Protein AF-A0A661QUM3-F1 (afdb_monomer)

Sequence (85 aa):
MGQRMPRILLAKLGHGHKEALLNLAKRLGDAGFEIVYTELEDPAAIVGTAIQESVDHIGITVLEDGDISNVRRIKGLLDQGEESH

Secondary structure (DSSP, 8-state):
---PPPEEEEEE-TT--HHHHHHHHHHHHHTT-EEEEE----HHHHHHHHHHTT-SEEEEE--TT--THHHHHHHHHHHHHHHT-

Radius of gyration: 13.27 Å; Cα contacts (8 Å, |Δi|>4): 114; chains: 1; bounding box: 31×20×36 Å

Solvent-accessible surface area (backbone atoms only — not comparable to full-atom values): 4930 Å² total; per-residue (Å²): 131,84,83,73,65,55,27,33,33,38,34,42,36,84,84,20,56,64,68,60,52,52,52,48,47,50,55,41,41,77,71,59,33,43,75,45,80,47,86,55,64,52,40,66,60,44,51,51,48,36,60,75,67,65,39,77,43,79,46,76,36,58,40,98,88,48,78,59,63,53,60,53,46,33,52,53,54,52,56,54,59,59,74,75,109

Nearest PDB structures (foldseek):
  4r3u-assembly1_C  TM=8.901E-01  e=1.756E-04  Aquincola tertiaricarbonis
  4req-assembly2_D  TM=7.492E-01  e=2.734E-01  Propionibacterium freudenreichii subsp. shermanii
  4k3f-assembly1_A  TM=5.357E-01  e=2.734E-01  Pseudomonas aeruginosa PAO1
  3lou-assembly1_A  TM=2.742E-01  e=8.789E-01  Burkholderia mallei ATCC 23344
  3hgu-assembly1_B  TM=3.529E-01  e=2.463E+00  Pantoea agglomerans

pLDDT: mean 86.31, std 12.33, range [40.09, 96.56]

Foldseek 3Di:
DDDDAAEEEEEEADPFDPVVSVVVQVVVVVVRHHYHYDDDHQLVVSLVVCVVVVHPYYHYTADPPGDCVSVVSNVVVVVVVVVVD

Mean predicted aligned error: 5.36 Å

Structure (mmCIF, N/CA/C/O backbone):
data_AF-A0A661QUM3-F1
#
_entry.id   AF-A0A661QUM3-F1
#
loop_
_atom_site.group_PDB
_atom_site.id
_atom_site.type_symbol
_atom_site.label_atom_id
_atom_site.label_alt_id
_atom_site.label_comp_id
_atom_site.label_asym_id
_atom_site.label_entity_id
_atom_site.label_seq_id
_atom_site.pdbx_PDB_ins_code
_atom_site.Cartn_x
_atom_site.Cartn_y
_atom_site.Cartn_z
_atom_site.occupancy
_atom_site.B_iso_or_equiv
_atom_site.auth_seq_id
_atom_site.auth_comp_id
_atom_site.auth_asym_id
_atom_site.auth_atom_id
_atom_site.pdbx_PDB_model_num
ATOM 1 N N . MET A 1 1 ? -19.619 -1.510 18.295 1.00 47.53 1 MET A N 1
ATOM 2 C CA . MET A 1 1 ? -18.263 -1.084 17.894 1.00 47.53 1 MET A CA 1
ATOM 3 C C . MET A 1 1 ? -18.382 -0.525 16.491 1.00 47.53 1 MET A C 1
ATOM 5 O O . MET A 1 1 ? -18.819 -1.264 15.618 1.00 47.53 1 MET A O 1
ATOM 9 N N . GLY A 1 2 ? -18.180 0.782 16.302 1.00 56.06 2 GLY A N 1
ATOM 10 C CA . GLY A 1 2 ? -18.303 1.394 14.975 1.00 56.06 2 GLY A CA 1
ATOM 11 C C . GLY A 1 2 ? -17.246 0.800 14.051 1.00 56.06 2 GLY A C 1
ATOM 12 O O . GLY A 1 2 ? -16.076 0.771 14.425 1.00 56.06 2 GLY A O 1
ATOM 13 N N . GLN A 1 3 ? -17.649 0.258 12.903 1.00 68.50 3 GLN A N 1
ATOM 14 C CA . GLN A 1 3 ? -16.690 -0.245 11.923 1.00 68.50 3 GLN A CA 1
ATOM 15 C C . GLN A 1 3 ? -15.930 0.960 11.363 1.00 68.50 3 GLN A C 1
ATOM 17 O O . GLN A 1 3 ? -16.534 1.824 10.728 1.00 68.50 3 GLN A O 1
ATOM 22 N N . ARG A 1 4 ? -14.627 1.056 11.660 1.00 85.81 4 ARG A N 1
ATOM 23 C CA . ARG A 1 4 ? -13.754 2.035 11.004 1.00 85.81 4 ARG A CA 1
ATOM 24 C C . ARG A 1 4 ? -13.610 1.646 9.534 1.00 85.81 4 ARG A C 1
ATOM 26 O O . ARG A 1 4 ? -13.538 0.455 9.233 1.00 85.81 4 ARG A O 1
ATOM 33 N N . MET A 1 5 ? -13.598 2.635 8.642 1.00 88.44 5 MET A N 1
ATOM 34 C CA . MET A 1 5 ? -13.366 2.387 7.218 1.00 88.44 5 MET A CA 1
ATOM 35 C C . MET A 1 5 ? -12.008 1.690 7.055 1.00 88.44 5 MET A C 1
ATOM 37 O O . MET A 1 5 ? -11.034 2.153 7.657 1.00 88.44 5 MET A O 1
ATOM 41 N N . PRO A 1 6 ? -11.924 0.580 6.302 1.00 93.44 6 PRO A N 1
ATOM 42 C CA . PRO A 1 6 ? -10.648 -0.074 6.064 1.00 93.44 6 PRO A CA 1
ATOM 43 C C . PRO A 1 6 ? -9.691 0.875 5.334 1.00 93.44 6 PRO A C 1
ATOM 45 O O . PRO A 1 6 ? -10.066 1.502 4.337 1.00 93.44 6 PRO A O 1
ATOM 48 N N . ARG A 1 7 ? -8.462 0.980 5.842 1.00 95.94 7 ARG A N 1
ATOM 49 C CA . ARG A 1 7 ? -7.412 1.866 5.328 1.00 95.94 7 ARG A CA 1
ATOM 50 C C . ARG A 1 7 ? -6.444 1.077 4.453 1.00 95.94 7 ARG A C 1
ATOM 52 O O . ARG A 1 7 ? -6.003 -0.008 4.835 1.00 95.94 7 ARG A O 1
ATOM 59 N N . ILE A 1 8 ? -6.099 1.613 3.286 1.00 96.56 8 ILE A N 1
ATOM 60 C CA . ILE A 1 8 ? -5.186 0.975 2.332 1.00 96.56 8 ILE A CA 1
ATOM 61 C C . ILE A 1 8 ? -4.033 1.926 2.020 1.00 96.56 8 ILE A C 1
ATOM 63 O O . ILE A 1 8 ? -4.257 3.025 1.514 1.00 96.56 8 ILE A O 1
ATOM 67 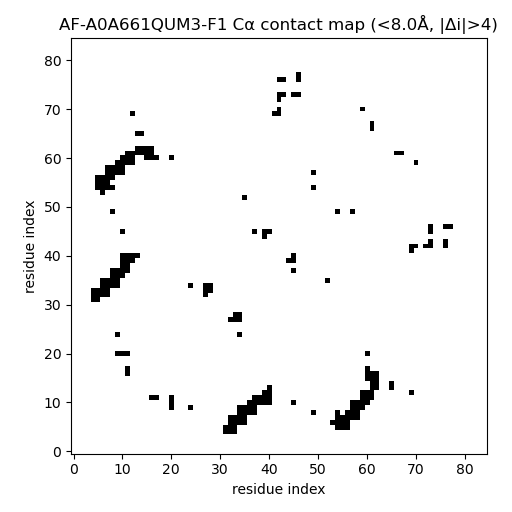N N . LEU A 1 9 ? -2.798 1.483 2.269 1.00 96.50 9 LEU A N 1
ATOM 68 C CA . LEU A 1 9 ? -1.597 2.160 1.786 1.00 96.50 9 LEU A CA 1
ATOM 69 C C . LEU A 1 9 ? -1.309 1.723 0.352 1.00 96.50 9 LEU A C 1
ATOM 71 O O . LEU A 1 9 ? -1.116 0.540 0.094 1.00 96.50 9 LEU A O 1
ATOM 75 N N . LEU A 1 10 ? -1.240 2.667 -0.576 1.00 95.25 10 LEU A N 1
ATOM 76 C CA . LEU A 1 10 ? -0.865 2.428 -1.961 1.00 95.25 10 LEU A CA 1
ATOM 77 C C . LEU A 1 10 ? 0.542 2.962 -2.221 1.00 95.25 10 LEU A C 1
ATOM 79 O O . LEU A 1 10 ? 0.791 4.159 -2.077 1.00 95.25 10 LEU A O 1
ATOM 83 N N . ALA A 1 11 ? 1.439 2.068 -2.634 1.00 93.25 11 ALA A N 1
ATOM 84 C CA . ALA A 1 11 ? 2.825 2.375 -2.961 1.00 93.25 11 ALA A CA 1
ATOM 85 C C . ALA A 1 11 ? 3.154 1.981 -4.407 1.00 93.25 11 ALA A C 1
ATOM 87 O O . ALA A 1 11 ? 2.641 1.003 -4.964 1.00 93.25 11 ALA A O 1
ATOM 88 N N . LYS A 1 12 ? 4.052 2.743 -5.024 1.00 89.00 12 LYS A N 1
ATOM 89 C CA . LYS A 1 12 ? 4.637 2.412 -6.322 1.00 89.00 12 LYS A CA 1
ATOM 90 C C . LYS A 1 12 ? 6.083 1.980 -6.107 1.00 89.00 12 LYS A C 1
ATOM 92 O O . LYS A 1 12 ? 6.839 2.708 -5.481 1.00 89.00 12 LYS A O 1
ATOM 97 N N . LEU A 1 13 ? 6.463 0.835 -6.671 1.00 85.88 13 LEU A N 1
ATOM 98 C CA . LEU A 1 13 ? 7.850 0.378 -6.698 1.00 85.88 13 LEU A CA 1
ATOM 99 C C . LEU A 1 13 ? 8.430 0.492 -8.110 1.00 85.88 13 LEU A C 1
ATOM 101 O O . LEU A 1 13 ? 7.834 0.018 -9.085 1.00 85.88 13 LEU A O 1
ATOM 105 N N . GLY A 1 14 ? 9.615 1.091 -8.212 1.00 80.94 14 GLY A N 1
ATOM 106 C CA . GLY A 1 14 ? 10.360 1.239 -9.453 1.00 80.94 14 GLY A CA 1
ATOM 107 C C . GLY A 1 14 ? 9.549 1.964 -10.523 1.00 80.94 14 GLY A C 1
ATOM 108 O O . GLY A 1 14 ? 8.903 2.989 -10.303 1.00 80.94 14 GLY A O 1
ATOM 109 N N . HIS A 1 15 ? 9.520 1.393 -11.721 1.00 78.31 15 HIS A N 1
ATOM 110 C CA . HIS A 1 15 ? 8.820 1.976 -12.863 1.00 78.31 15 HIS A CA 1
ATOM 111 C C . HIS A 1 15 ? 7.310 1.666 -12.913 1.00 78.31 15 HIS A C 1
ATOM 113 O O . HIS A 1 15 ? 6.685 1.939 -13.933 1.00 78.31 15 HIS A O 1
ATOM 119 N N . GLY A 1 16 ? 6.701 1.152 -11.835 1.00 75.81 16 GLY A N 1
ATOM 120 C CA . GLY A 1 16 ? 5.272 0.814 -11.789 1.00 75.81 16 GLY A CA 1
ATOM 121 C C . GLY A 1 16 ? 4.324 1.928 -12.279 1.00 75.81 16 GLY A C 1
ATOM 122 O O . GLY A 1 16 ? 4.645 3.123 -12.283 1.00 75.81 16 GLY A O 1
ATOM 123 N N . HIS A 1 17 ? 3.119 1.554 -12.707 1.00 81.94 17 HIS A N 1
ATOM 124 C CA . HIS A 1 17 ? 2.176 2.482 -13.340 1.00 81.94 17 HIS A CA 1
ATOM 125 C C . HIS A 1 17 ? 1.463 3.382 -12.318 1.00 81.94 17 HIS A C 1
ATOM 127 O O . HIS A 1 17 ? 0.452 3.000 -11.727 1.00 81.94 17 HIS A O 1
ATOM 133 N N . LYS A 1 18 ? 1.944 4.624 -12.163 1.00 84.38 18 LYS A N 1
ATOM 134 C CA . LYS A 1 18 ? 1.323 5.636 -11.282 1.00 84.38 18 LYS A CA 1
ATOM 135 C C . LYS A 1 18 ? -0.142 5.893 -11.648 1.00 84.38 18 LYS A C 1
ATOM 137 O O . LYS A 1 18 ? -0.985 6.015 -10.768 1.00 84.38 18 LYS A O 1
ATOM 142 N N . GLU A 1 19 ? -0.460 5.920 -12.939 1.00 88.81 19 GLU A N 1
ATOM 143 C CA . GLU A 1 19 ? -1.827 6.125 -13.434 1.00 88.81 19 GLU A CA 1
ATOM 144 C C . GLU A 1 19 ? -2.765 4.984 -13.023 1.00 88.81 19 GLU A C 1
ATOM 146 O O . GLU A 1 19 ? -3.890 5.232 -12.584 1.00 88.81 19 GLU A O 1
ATOM 151 N N . ALA A 1 20 ? -2.289 3.737 -13.102 1.00 87.25 20 ALA A N 1
ATOM 152 C CA . ALA A 1 20 ? -3.050 2.574 -12.658 1.00 87.25 20 ALA A CA 1
ATOM 153 C C . ALA A 1 20 ? -3.291 2.617 -11.143 1.00 87.25 20 ALA A C 1
ATOM 155 O O . ALA A 1 20 ? -4.411 2.374 -10.695 1.00 87.25 20 ALA A O 1
ATOM 156 N N . LEU A 1 21 ? -2.273 3.001 -10.365 1.00 89.88 21 LEU A N 1
ATOM 157 C CA . LEU A 1 21 ? -2.391 3.144 -8.915 1.00 89.88 21 LEU A CA 1
ATOM 158 C C . LEU A 1 21 ? -3.397 4.239 -8.525 1.00 89.88 21 LEU A C 1
ATOM 160 O O . LEU A 1 21 ? -4.233 4.014 -7.656 1.00 89.88 21 LEU A O 1
ATOM 164 N N . LEU A 1 22 ? -3.370 5.402 -9.184 1.00 90.19 22 LEU A N 1
ATOM 165 C CA . LEU A 1 22 ? -4.314 6.496 -8.918 1.00 90.19 22 LEU A CA 1
ATOM 166 C C . LEU A 1 22 ? -5.752 6.138 -9.319 1.00 90.19 22 LEU A C 1
ATOM 168 O O . LEU A 1 22 ? -6.701 6.495 -8.621 1.00 90.19 22 LEU A O 1
ATOM 172 N N . ASN A 1 23 ? -5.932 5.402 -10.418 1.00 93.25 23 ASN A N 1
ATOM 173 C CA . ASN A 1 23 ? -7.247 4.893 -10.812 1.00 93.25 23 ASN A CA 1
ATOM 174 C C . ASN A 1 23 ? -7.776 3.874 -9.789 1.00 93.25 23 ASN A C 1
ATOM 176 O O . ASN A 1 23 ? -8.946 3.927 -9.410 1.00 93.25 23 ASN A O 1
ATOM 180 N N . LEU A 1 24 ? -6.908 2.988 -9.291 1.00 91.62 24 LEU A N 1
ATOM 181 C CA . LEU A 1 24 ? -7.251 2.053 -8.222 1.00 91.62 24 LEU A CA 1
ATOM 182 C C . LEU A 1 24 ? -7.610 2.792 -6.925 1.00 91.62 24 LEU A C 1
ATOM 184 O O . LEU A 1 24 ? -8.646 2.498 -6.337 1.00 91.62 24 LEU A O 1
ATOM 188 N N . ALA A 1 25 ? -6.816 3.791 -6.530 1.00 93.50 25 ALA A N 1
ATOM 189 C CA . ALA A 1 25 ? -7.079 4.646 -5.373 1.00 93.50 25 ALA A CA 1
ATOM 190 C C . ALA A 1 25 ? -8.470 5.279 -5.449 1.00 93.50 25 ALA A C 1
ATOM 192 O O . ALA A 1 25 ? -9.246 5.194 -4.501 1.00 93.50 25 ALA A O 1
ATOM 193 N N . LYS A 1 26 ? -8.812 5.854 -6.607 1.00 94.50 26 LYS A N 1
ATOM 194 C CA . LYS A 1 26 ? -10.127 6.452 -6.839 1.00 94.50 26 LYS A CA 1
ATOM 195 C C . LYS A 1 26 ? -11.251 5.431 -6.668 1.00 94.50 26 LYS A C 1
ATOM 197 O O . LYS A 1 26 ? -12.188 5.678 -5.923 1.00 94.50 26 LYS A O 1
ATOM 202 N N . ARG A 1 27 ? -11.136 4.268 -7.315 1.00 95.56 27 ARG A N 1
ATOM 203 C CA . ARG A 1 27 ? -12.163 3.214 -7.264 1.00 95.56 27 ARG A CA 1
ATOM 204 C C . ARG A 1 27 ? -12.353 2.642 -5.861 1.00 95.56 27 ARG A C 1
ATOM 206 O O . ARG A 1 27 ? -13.482 2.368 -5.473 1.00 95.56 27 ARG A O 1
ATOM 213 N N . LEU A 1 28 ? -11.266 2.451 -5.116 1.00 93.88 28 LEU A N 1
ATOM 214 C CA . LEU A 1 28 ? -11.328 1.993 -3.729 1.00 93.88 28 LEU A CA 1
ATOM 215 C C . LEU A 1 28 ? -11.930 3.080 -2.824 1.00 93.88 28 LEU A C 1
ATOM 217 O O . LEU A 1 28 ? -12.796 2.777 -2.011 1.00 93.88 28 LEU A O 1
ATOM 221 N N . GLY A 1 29 ? -11.561 4.347 -3.020 1.00 94.25 29 GLY A N 1
ATOM 222 C CA . GLY A 1 29 ? -12.186 5.478 -2.329 1.00 94.25 29 GLY A CA 1
ATOM 223 C C . GLY A 1 29 ? -13.700 5.540 -2.551 1.00 94.25 29 GLY A C 1
ATOM 224 O O . GLY A 1 29 ? -14.464 5.604 -1.590 1.00 94.25 29 GLY A O 1
ATOM 225 N N . ASP A 1 30 ? -14.139 5.416 -3.807 1.00 95.25 30 ASP A N 1
ATOM 226 C CA . ASP A 1 30 ? -15.561 5.381 -4.180 1.00 95.25 30 ASP A CA 1
AT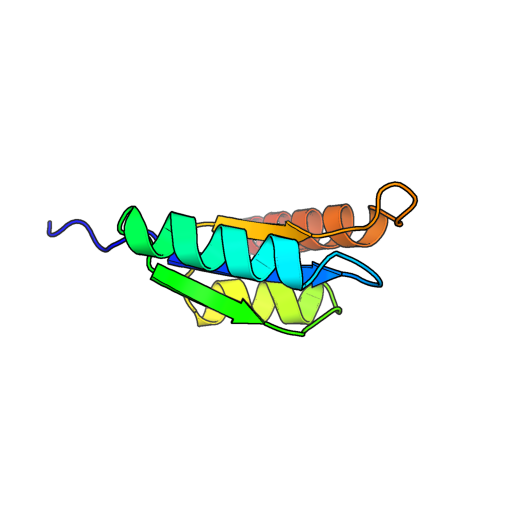OM 227 C C . ASP A 1 30 ? -16.304 4.184 -3.548 1.00 95.25 30 ASP A C 1
ATOM 229 O O . ASP A 1 30 ? -17.505 4.257 -3.290 1.00 95.25 30 ASP A O 1
ATOM 233 N N . ALA A 1 31 ? -15.595 3.086 -3.264 1.00 94.50 31 ALA A N 1
ATOM 234 C CA . ALA A 1 31 ? -16.127 1.901 -2.591 1.00 94.50 31 ALA A CA 1
ATOM 235 C C . ALA A 1 31 ? -16.131 2.002 -1.050 1.00 94.50 31 ALA A C 1
ATOM 237 O O . ALA A 1 31 ? -16.547 1.055 -0.383 1.00 94.50 31 ALA A O 1
ATOM 238 N N . GLY A 1 32 ? -15.698 3.131 -0.477 1.00 93.19 32 GLY A N 1
ATOM 239 C CA . GLY A 1 32 ? -15.708 3.367 0.969 1.00 93.19 32 GLY A CA 1
ATOM 240 C C . GLY A 1 32 ? -14.438 2.926 1.700 1.00 93.19 32 GLY A C 1
ATOM 241 O O . GLY A 1 32 ? -14.475 2.730 2.916 1.00 93.19 32 GLY A O 1
ATOM 242 N N . PHE A 1 33 ? -13.322 2.777 0.987 1.00 95.19 33 PHE A N 1
ATOM 243 C CA 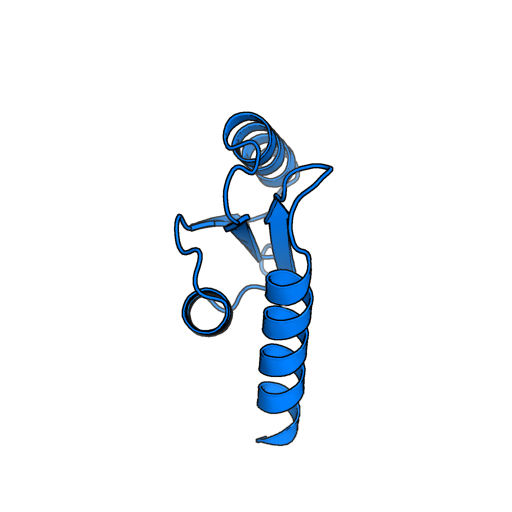. PHE A 1 33 ? -12.003 2.606 1.596 1.00 95.19 33 PHE A CA 1
ATOM 244 C C . PHE A 1 33 ? -11.342 3.962 1.825 1.00 95.19 33 PHE A C 1
ATOM 246 O O . PHE A 1 33 ? -11.480 4.885 1.024 1.00 95.19 33 PHE A O 1
ATOM 253 N N . GLU A 1 34 ? -10.573 4.076 2.898 1.00 95.31 34 GLU A N 1
ATOM 254 C CA . GLU A 1 34 ? -9.710 5.232 3.103 1.00 95.31 34 GLU A CA 1
ATOM 255 C C . GLU A 1 34 ? -8.324 4.929 2.522 1.00 95.31 34 GLU A C 1
ATOM 257 O O . GLU A 1 34 ? -7.736 3.881 2.786 1.00 95.31 34 GLU A O 1
ATOM 262 N N . ILE A 1 35 ? -7.807 5.832 1.691 1.00 96.00 35 ILE A N 1
ATOM 263 C CA . ILE A 1 35 ? -6.591 5.588 0.916 1.00 96.00 35 ILE A CA 1
ATOM 264 C C . ILE A 1 35 ? -5.468 6.497 1.390 1.00 96.00 35 ILE A C 1
ATOM 266 O O . ILE A 1 35 ? -5.603 7.719 1.391 1.00 96.00 35 ILE A O 1
ATOM 270 N N . VAL A 1 36 ? -4.333 5.886 1.711 1.00 94.69 36 VAL A N 1
ATOM 271 C CA . VAL A 1 36 ? -3.063 6.567 1.947 1.00 94.69 36 VAL A CA 1
ATOM 272 C C . VAL A 1 36 ? -2.180 6.315 0.733 1.00 94.69 36 VAL A C 1
ATOM 274 O O . VAL A 1 36 ? -1.976 5.171 0.340 1.00 94.69 36 VAL A O 1
ATOM 277 N N . TYR A 1 37 ? -1.659 7.366 0.109 1.00 92.06 37 TYR A N 1
ATOM 278 C CA . TYR A 1 37 ? -0.738 7.245 -1.022 1.00 92.06 37 TYR A CA 1
ATOM 279 C C . TYR A 1 37 ? 0.682 7.575 -0.575 1.00 92.06 37 TYR A C 1
ATOM 281 O O . TYR A 1 37 ? 0.891 8.551 0.145 1.00 92.06 37 TYR A O 1
ATOM 289 N N . THR A 1 38 ? 1.657 6.793 -1.035 1.00 91.19 38 THR A N 1
ATOM 290 C CA . THR A 1 38 ? 3.074 7.058 -0.790 1.00 91.19 38 THR A CA 1
ATOM 291 C C . THR A 1 38 ? 3.909 6.899 -2.057 1.00 91.19 38 THR A C 1
ATOM 293 O O . THR A 1 38 ? 3.648 6.035 -2.895 1.00 91.19 38 THR A O 1
ATOM 296 N N . GLU A 1 39 ? 4.935 7.740 -2.186 1.00 87.44 39 GLU A N 1
ATOM 297 C CA . GLU A 1 39 ? 5.956 7.654 -3.242 1.00 87.44 39 GLU A CA 1
ATOM 298 C C . GLU A 1 39 ? 7.244 6.984 -2.743 1.00 87.44 39 GLU A C 1
ATOM 300 O O . GLU A 1 39 ? 8.268 7.022 -3.418 1.00 87.44 39 GLU A O 1
ATOM 305 N N . LEU A 1 40 ? 7.206 6.386 -1.549 1.00 89.12 40 LEU A N 1
ATOM 306 C CA . LEU A 1 40 ? 8.325 5.633 -0.998 1.00 89.12 40 LEU A CA 1
ATOM 307 C C . LEU A 1 40 ? 8.550 4.345 -1.793 1.00 89.12 40 LEU A C 1
ATOM 309 O O . LEU A 1 40 ? 7.611 3.588 -2.036 1.00 89.12 40 LEU A O 1
ATOM 313 N N . GLU A 1 41 ? 9.812 4.079 -2.126 1.00 87.75 41 GLU A N 1
ATOM 314 C CA . GLU A 1 41 ? 10.237 2.841 -2.793 1.00 87.75 41 GLU A CA 1
ATOM 315 C C . GLU A 1 41 ? 10.970 1.878 -1.850 1.00 87.75 41 GLU A C 1
ATOM 317 O O . GLU A 1 41 ? 11.056 0.683 -2.130 1.00 87.75 41 GLU A O 1
ATOM 322 N N . ASP A 1 42 ? 11.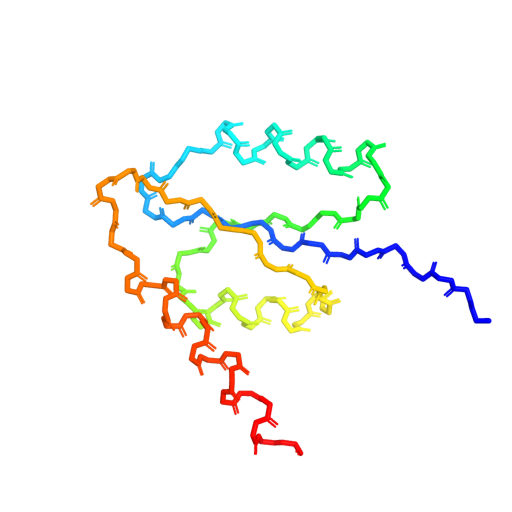493 2.381 -0.726 1.00 91.25 42 ASP A N 1
ATOM 323 C CA . ASP A 1 42 ? 12.203 1.558 0.252 1.00 91.25 42 ASP A CA 1
ATOM 324 C C . ASP A 1 42 ? 11.223 0.669 1.047 1.00 91.25 42 ASP A C 1
ATOM 326 O O . ASP A 1 42 ? 10.317 1.193 1.706 1.00 91.25 42 ASP A O 1
ATOM 330 N N . PRO A 1 43 ? 11.406 -0.668 1.049 1.00 91.44 43 PRO A N 1
ATOM 331 C CA . PRO A 1 43 ? 10.548 -1.599 1.777 1.00 91.44 43 PRO A CA 1
ATOM 332 C C . PRO A 1 43 ? 10.343 -1.275 3.260 1.00 91.44 43 PRO A C 1
ATOM 334 O O . PRO A 1 43 ? 9.229 -1.417 3.761 1.00 91.44 43 PRO A O 1
ATOM 337 N N . ALA A 1 44 ? 11.391 -0.845 3.970 1.00 92.44 44 ALA A N 1
ATOM 338 C CA . ALA A 1 44 ? 11.292 -0.557 5.399 1.00 92.44 44 ALA A CA 1
ATOM 339 C C . ALA A 1 44 ? 10.525 0.740 5.656 1.00 92.44 44 ALA A C 1
ATOM 341 O O . ALA A 1 44 ? 9.692 0.789 6.560 1.00 92.44 44 ALA A O 1
ATOM 342 N N . ALA A 1 45 ? 10.733 1.758 4.821 1.00 93.50 45 ALA A N 1
ATOM 343 C CA . ALA A 1 45 ? 9.965 2.994 4.878 1.00 93.50 45 ALA A CA 1
ATOM 344 C C . ALA A 1 45 ? 8.470 2.766 4.572 1.00 93.50 45 ALA A C 1
ATOM 346 O O . ALA A 1 45 ? 7.610 3.343 5.243 1.00 93.50 45 ALA A O 1
ATOM 347 N N . ILE A 1 46 ? 8.142 1.893 3.610 1.00 93.38 46 ILE A N 1
ATOM 348 C CA . ILE A 1 46 ? 6.752 1.521 3.291 1.00 93.38 46 ILE A CA 1
ATOM 349 C C . ILE A 1 46 ? 6.092 0.827 4.486 1.00 93.38 46 ILE A C 1
ATOM 351 O O . ILE A 1 46 ? 4.996 1.216 4.885 1.00 93.38 46 ILE A O 1
ATOM 355 N N . VAL A 1 47 ? 6.761 -0.161 5.088 1.00 94.31 47 VAL A N 1
ATOM 356 C CA . VAL A 1 47 ? 6.242 -0.869 6.270 1.00 94.31 47 VAL A CA 1
ATOM 357 C C . VAL A 1 47 ? 6.095 0.073 7.465 1.00 94.31 47 VAL A C 1
ATOM 359 O O . VAL A 1 47 ? 5.053 0.073 8.114 1.00 94.31 47 VAL A O 1
ATOM 362 N N . GLY A 1 48 ? 7.080 0.937 7.717 1.00 94.12 48 GLY A N 1
ATOM 363 C CA . GLY A 1 48 ? 6.994 1.948 8.773 1.00 94.12 48 GLY A CA 1
ATOM 364 C C . GLY A 1 48 ? 5.806 2.893 8.581 1.00 94.12 48 GLY A C 1
ATOM 365 O O . GLY A 1 48 ? 5.067 3.152 9.527 1.00 94.12 48 GLY A O 1
ATOM 366 N N . THR A 1 49 ? 5.565 3.334 7.342 1.00 95.06 49 THR A N 1
ATOM 367 C CA . THR A 1 49 ? 4.392 4.154 6.996 1.00 95.06 49 THR A CA 1
ATOM 368 C C . THR A 1 49 ? 3.091 3.390 7.227 1.00 95.06 49 THR A C 1
ATOM 370 O O . THR A 1 49 ? 2.160 3.941 7.803 1.00 95.06 49 THR A O 1
ATOM 373 N N . ALA A 1 50 ? 3.021 2.119 6.821 1.00 94.50 50 ALA A N 1
ATOM 374 C CA . ALA A 1 50 ? 1.838 1.284 7.009 1.00 94.50 50 ALA A CA 1
ATOM 375 C C . ALA A 1 50 ? 1.467 1.138 8.494 1.00 94.50 50 ALA A C 1
ATOM 377 O O . ALA A 1 50 ? 0.300 1.279 8.859 1.00 94.50 50 ALA A O 1
ATOM 378 N N . ILE A 1 51 ? 2.469 0.921 9.350 1.00 92.94 51 ILE A N 1
ATOM 379 C CA . ILE A 1 51 ? 2.290 0.820 10.802 1.00 92.94 51 ILE A CA 1
ATOM 380 C C . ILE A 1 51 ? 1.867 2.171 11.387 1.00 92.94 51 ILE A C 1
ATOM 382 O O . ILE A 1 51 ? 0.879 2.243 12.117 1.00 92.94 51 ILE A O 1
ATOM 386 N N . GLN A 1 52 ? 2.576 3.252 11.044 1.00 92.19 52 GLN A N 1
ATOM 387 C CA . GLN A 1 52 ? 2.289 4.593 11.560 1.00 92.19 52 GLN A CA 1
ATOM 388 C C . GLN A 1 52 ? 0.873 5.057 11.189 1.00 92.19 52 GLN A C 1
ATOM 390 O O . GLN A 1 52 ? 0.155 5.593 12.029 1.00 92.19 52 GLN A O 1
ATOM 395 N N . GLU A 1 53 ? 0.453 4.805 9.951 1.00 94.00 53 GLU A N 1
ATOM 396 C CA . GLU A 1 53 ? -0.885 5.133 9.458 1.00 94.00 53 GLU A CA 1
ATOM 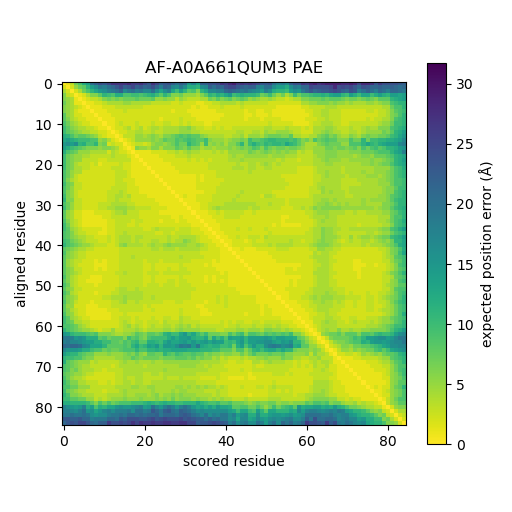397 C C . GLU A 1 53 ? -1.943 4.101 9.871 1.00 94.00 53 GLU A C 1
ATOM 399 O O . GLU A 1 53 ? -3.125 4.283 9.584 1.00 94.00 53 GLU A O 1
ATOM 404 N N . SER A 1 54 ? -1.559 3.032 10.578 1.00 93.81 54 SER A N 1
ATOM 405 C CA . SER A 1 54 ? -2.474 1.978 11.031 1.00 93.81 54 SER A CA 1
ATOM 406 C C . SER A 1 54 ? -3.351 1.445 9.889 1.00 93.81 54 SER 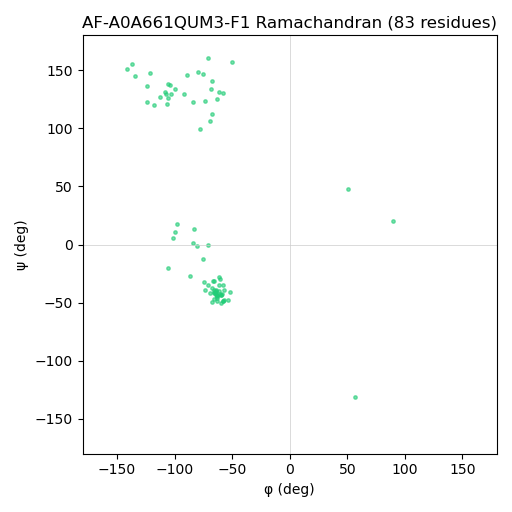A C 1
ATOM 408 O O . SER A 1 54 ? -4.578 1.377 10.009 1.00 93.81 54 SER A O 1
ATOM 410 N N . VAL A 1 55 ? -2.725 1.141 8.748 1.00 95.25 55 VAL A N 1
ATOM 411 C CA . VAL A 1 55 ? -3.440 0.636 7.569 1.00 95.25 55 VAL A CA 1
ATOM 412 C C . VAL A 1 55 ? -3.748 -0.848 7.704 1.00 95.25 55 VAL A C 1
ATOM 414 O O . VAL A 1 55 ? -2.982 -1.607 8.290 1.00 95.25 55 VAL A O 1
ATOM 417 N N . A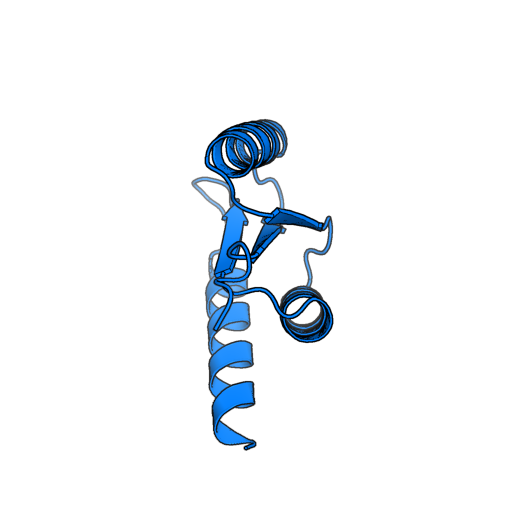SP A 1 56 ? -4.863 -1.270 7.120 1.00 94.00 56 ASP A N 1
ATOM 418 C CA . ASP A 1 56 ? -5.284 -2.670 7.126 1.00 94.00 56 ASP A CA 1
ATOM 419 C C . ASP A 1 56 ? -4.664 -3.457 5.965 1.00 94.00 56 ASP A C 1
ATOM 421 O O . ASP A 1 56 ? -4.506 -4.671 6.045 1.00 94.00 56 ASP A O 1
ATOM 425 N N . HIS A 1 57 ? -4.342 -2.774 4.861 1.00 94.12 57 HIS A N 1
ATOM 426 C CA . HIS A 1 57 ? -3.814 -3.401 3.650 1.00 94.12 57 HIS A CA 1
ATOM 427 C C . HIS A 1 57 ? -2.736 -2.527 3.003 1.00 94.12 57 HIS A C 1
ATOM 429 O O . HIS A 1 57 ? -2.793 -1.298 3.066 1.00 94.12 57 HIS A O 1
ATOM 435 N N . ILE A 1 58 ? -1.794 -3.167 2.306 1.00 93.94 58 ILE A N 1
ATOM 436 C CA . ILE A 1 58 ? -0.802 -2.498 1.456 1.00 93.94 58 ILE A CA 1
ATOM 437 C C . ILE A 1 58 ? -1.008 -2.966 0.011 1.00 93.94 58 ILE A C 1
ATOM 439 O O . ILE A 1 58 ? -0.906 -4.155 -0.284 1.00 93.94 58 ILE A O 1
ATOM 443 N N . GLY A 1 59 ? -1.297 -2.034 -0.895 1.00 92.69 59 GLY A N 1
ATOM 444 C CA . GLY A 1 59 ? -1.360 -2.261 -2.335 1.00 92.69 59 GLY A CA 1
ATOM 445 C C . GLY A 1 59 ? -0.111 -1.719 -3.022 1.00 92.69 59 GLY A C 1
ATOM 446 O O . GLY A 1 59 ? 0.277 -0.572 -2.814 1.00 92.69 59 GLY A O 1
ATOM 447 N N . ILE A 1 60 ? 0.524 -2.541 -3.854 1.00 90.69 60 ILE A N 1
ATOM 448 C CA . ILE A 1 60 ? 1.786 -2.197 -4.513 1.00 90.69 60 ILE A CA 1
ATOM 449 C C . ILE A 1 60 ? 1.627 -2.335 -6.023 1.00 90.69 60 ILE A C 1
ATOM 451 O O . ILE A 1 60 ? 1.081 -3.328 -6.501 1.00 90.69 60 ILE A O 1
ATOM 455 N N . THR A 1 61 ? 2.145 -1.364 -6.776 1.00 87.94 61 THR A N 1
ATOM 456 C CA . THR A 1 61 ? 2.340 -1.512 -8.228 1.00 87.94 61 THR A CA 1
ATOM 457 C C . THR A 1 61 ? 3.802 -1.757 -8.561 1.00 87.94 61 THR A C 1
ATOM 459 O O . THR A 1 61 ? 4.694 -1.106 -8.018 1.00 87.94 61 THR A O 1
ATOM 462 N N . VAL A 1 62 ? 4.027 -2.689 -9.481 1.00 84.25 62 VAL A N 1
ATOM 463 C CA . VAL A 1 62 ? 5.326 -3.072 -10.043 1.00 84.25 62 VAL A CA 1
ATOM 464 C C . VAL A 1 62 ? 5.154 -3.233 -11.558 1.00 84.25 62 VAL A C 1
ATOM 466 O O . VAL A 1 62 ? 4.028 -3.431 -12.020 1.00 84.25 62 VAL A O 1
ATOM 469 N N . LEU A 1 63 ? 6.226 -3.090 -12.340 1.00 79.81 63 LEU A N 1
ATOM 470 C CA . LEU A 1 63 ? 6.187 -3.428 -13.768 1.00 79.81 63 LEU A CA 1
ATOM 471 C C . LEU A 1 63 ? 6.111 -4.945 -13.994 1.00 79.81 63 LEU A C 1
ATOM 473 O O . LEU A 1 63 ? 6.478 -5.727 -13.119 1.00 79.81 63 LEU A O 1
ATOM 477 N N . GLU A 1 64 ? 5.676 -5.343 -15.190 1.00 68.75 64 GLU A N 1
ATOM 478 C CA . GLU A 1 64 ? 5.542 -6.741 -15.628 1.00 68.75 64 GLU A CA 1
ATOM 479 C C . GLU A 1 64 ? 6.879 -7.510 -15.611 1.00 68.75 64 GLU A C 1
ATOM 481 O O . GLU A 1 64 ? 6.897 -8.713 -15.358 1.00 68.75 64 GLU A O 1
ATOM 486 N N . ASP A 1 65 ? 7.997 -6.811 -15.816 1.00 68.00 65 ASP A N 1
ATOM 487 C CA . ASP A 1 65 ? 9.380 -7.298 -15.732 1.00 68.00 65 ASP A CA 1
ATOM 488 C C . ASP A 1 65 ? 10.088 -6.900 -14.421 1.00 68.00 65 ASP A C 1
ATOM 490 O O . ASP A 1 65 ? 11.287 -7.128 -14.249 1.00 68.00 65 ASP A O 1
ATOM 494 N N . GLY A 1 66 ? 9.359 -6.285 -13.487 1.00 67.12 66 GLY A N 1
ATOM 495 C CA . GLY A 1 66 ? 9.922 -5.689 -12.284 1.00 67.12 66 GLY A CA 1
ATOM 496 C C . GLY A 1 66 ? 10.337 -6.702 -11.215 1.00 67.12 66 GLY A C 1
ATOM 497 O O . GLY A 1 66 ? 9.708 -7.739 -10.997 1.00 67.12 66 GLY A O 1
ATOM 498 N N . ASP A 1 67 ? 11.396 -6.356 -10.485 1.00 72.25 67 ASP A N 1
ATOM 499 C CA . ASP A 1 67 ? 11.913 -7.174 -9.395 1.00 72.25 67 ASP A CA 1
ATOM 500 C C . ASP A 1 67 ? 10.952 -7.207 -8.188 1.00 72.25 67 ASP A C 1
ATOM 502 O O . ASP A 1 67 ? 10.846 -6.269 -7.393 1.00 72.25 67 ASP A O 1
ATOM 506 N N . ILE A 1 68 ? 10.275 -8.343 -8.015 1.00 82.19 68 ILE A N 1
ATOM 507 C CA . ILE A 1 68 ? 9.407 -8.647 -6.866 1.00 82.19 68 ILE A CA 1
ATOM 508 C C . ILE A 1 68 ? 10.172 -8.891 -5.554 1.00 82.19 68 ILE A C 1
ATOM 510 O O . ILE A 1 68 ? 9.549 -9.118 -4.515 1.00 82.19 68 ILE A O 1
ATOM 514 N N . SER A 1 69 ? 11.506 -8.824 -5.543 1.00 86.00 69 SER A N 1
ATOM 515 C CA . SER A 1 69 ? 12.308 -8.932 -4.315 1.00 86.00 69 SER A CA 1
ATOM 516 C C . SER A 1 69 ? 11.942 -7.864 -3.287 1.00 86.00 69 SER A C 1
ATOM 518 O O . SER A 1 69 ? 11.882 -8.171 -2.096 1.00 86.00 69 SER A O 1
ATOM 520 N N . ASN A 1 70 ? 11.586 -6.653 -3.726 1.00 87.06 70 ASN A N 1
ATOM 521 C CA . ASN A 1 70 ? 11.101 -5.607 -2.823 1.00 87.06 70 ASN A CA 1
ATOM 522 C C . ASN A 1 70 ? 9.752 -5.968 -2.188 1.00 87.06 70 ASN A C 1
ATOM 524 O O . ASN A 1 70 ? 9.576 -5.779 -0.988 1.00 87.06 70 ASN A O 1
ATOM 528 N N . VAL A 1 71 ? 8.834 -6.578 -2.944 1.00 88.38 71 VAL A N 1
ATOM 529 C CA . VAL A 1 71 ? 7.552 -7.068 -2.406 1.00 88.38 71 VAL A CA 1
ATOM 530 C C . VAL A 1 71 ? 7.785 -8.174 -1.372 1.00 88.38 71 VAL A C 1
ATOM 532 O O . VAL A 1 71 ? 7.195 -8.148 -0.292 1.00 88.38 71 VAL A O 1
ATOM 535 N N . ARG A 1 72 ? 8.699 -9.117 -1.650 1.00 90.38 72 ARG A N 1
ATOM 536 C CA . ARG A 1 72 ? 9.079 -10.158 -0.677 1.00 90.38 72 ARG A CA 1
ATOM 537 C C . ARG A 1 72 ? 9.692 -9.560 0.585 1.00 90.38 72 ARG A C 1
ATOM 539 O O . ARG A 1 72 ? 9.396 -10.029 1.679 1.00 90.38 72 ARG A O 1
ATOM 546 N N . ARG A 1 73 ? 10.523 -8.525 0.440 1.00 91.12 73 ARG A N 1
ATOM 547 C CA . ARG A 1 73 ? 11.141 -7.830 1.571 1.00 91.12 73 ARG A CA 1
ATOM 548 C C . ARG A 1 73 ? 10.108 -7.101 2.426 1.00 91.12 73 ARG A C 1
ATOM 550 O O . ARG A 1 73 ? 10.193 -7.201 3.642 1.00 91.12 73 ARG A O 1
ATOM 557 N N . ILE A 1 74 ? 9.118 -6.446 1.816 1.00 91.69 74 ILE A N 1
ATOM 558 C CA . ILE A 1 74 ? 7.985 -5.838 2.535 1.00 91.69 74 ILE A CA 1
ATOM 559 C C . ILE A 1 74 ? 7.253 -6.899 3.357 1.00 91.69 74 ILE A C 1
ATOM 561 O O . ILE A 1 74 ? 7.060 -6.706 4.552 1.00 91.69 74 ILE A O 1
ATOM 565 N N . LYS A 1 75 ? 6.918 -8.048 2.752 1.00 91.19 75 LYS A N 1
ATOM 566 C CA . LYS A 1 75 ? 6.280 -9.151 3.484 1.00 91.19 75 LYS A CA 1
ATOM 567 C C . LYS A 1 75 ? 7.144 -9.627 4.657 1.00 91.19 75 LYS A C 1
ATOM 569 O O . LYS A 1 75 ? 6.645 -9.727 5.767 1.00 91.19 75 LYS A O 1
ATOM 574 N N . GLY A 1 76 ? 8.434 -9.873 4.428 1.00 92.62 76 GLY A N 1
ATOM 575 C CA . GLY A 1 76 ? 9.334 -10.341 5.484 1.00 92.62 76 GLY A CA 1
ATOM 576 C C . GLY A 1 76 ? 9.470 -9.355 6.649 1.00 92.62 76 GLY A C 1
ATOM 577 O O . GLY A 1 76 ? 9.568 -9.778 7.793 1.00 92.62 76 GLY A O 1
ATOM 578 N N . LEU A 1 77 ? 9.441 -8.049 6.375 1.00 90.81 77 LEU A N 1
ATOM 579 C CA . LEU A 1 77 ? 9.460 -7.013 7.411 1.00 90.81 77 LEU A CA 1
ATOM 580 C C . LEU A 1 77 ? 8.146 -6.945 8.201 1.00 90.81 77 LEU A C 1
ATOM 582 O O . LEU A 1 77 ? 8.184 -6.691 9.401 1.00 90.81 77 LEU A O 1
ATOM 586 N N . LEU A 1 78 ? 7.003 -7.186 7.550 1.00 89.06 78 LEU A N 1
ATOM 587 C CA . LEU A 1 78 ? 5.713 -7.3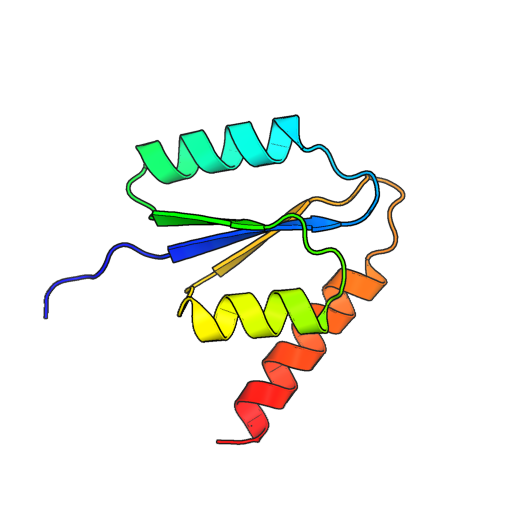04 8.235 1.00 89.06 78 LEU A CA 1
ATOM 588 C C . LEU A 1 78 ? 5.682 -8.537 9.146 1.00 89.06 78 LEU A C 1
ATOM 590 O O . LEU A 1 78 ? 5.328 -8.402 10.311 1.00 89.06 78 LEU A O 1
ATOM 594 N N . ASP A 1 79 ? 6.130 -9.694 8.647 1.00 88.62 79 ASP A N 1
ATOM 595 C CA . ASP A 1 79 ? 6.180 -10.941 9.422 1.00 88.62 79 ASP A CA 1
ATOM 596 C C . ASP A 1 79 ? 7.079 -10.781 10.676 1.00 88.62 79 ASP A C 1
ATOM 598 O O . ASP A 1 79 ? 6.696 -11.164 11.777 1.00 88.62 79 ASP A O 1
ATOM 602 N N . GLN A 1 80 ? 8.249 -10.139 10.545 1.00 83.19 80 GLN A N 1
ATOM 603 C CA . GLN A 1 80 ?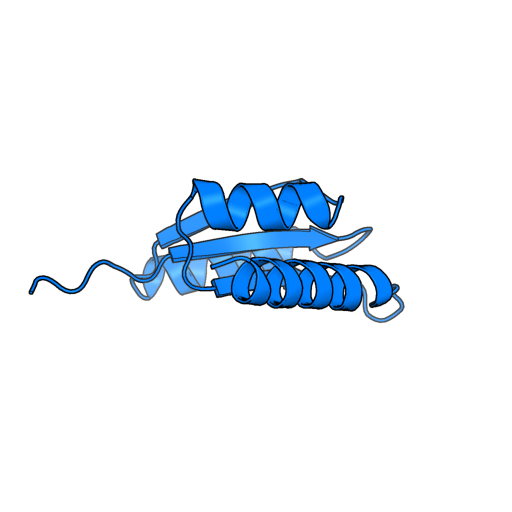 9.156 -9.863 11.679 1.00 83.19 80 GLN A CA 1
ATOM 604 C C . GLN A 1 80 ? 8.572 -8.879 12.704 1.00 83.19 80 GLN A C 1
ATOM 606 O O . GLN A 1 80 ? 8.890 -8.948 13.895 1.00 83.19 80 GLN A O 1
ATOM 611 N N . GLY A 1 81 ? 7.741 -7.940 12.242 1.00 67.69 81 GLY A N 1
ATOM 612 C CA . GLY A 1 81 ? 7.004 -7.023 13.105 1.00 67.69 81 GLY A CA 1
ATOM 613 C C . GLY A 1 81 ? 5.959 -7.739 13.964 1.00 67.69 81 GLY A C 1
ATOM 614 O O . GLY A 1 81 ? 5.744 -7.322 15.100 1.00 67.69 81 GLY A O 1
ATOM 615 N N . GLU A 1 82 ? 5.371 -8.834 13.464 1.00 58.06 82 GLU A N 1
ATOM 616 C CA . GLU A 1 82 ? 4.441 -9.682 14.227 1.00 58.06 82 GLU A CA 1
ATOM 617 C C . GLU A 1 82 ? 5.153 -10.555 15.274 1.00 58.06 82 GLU A C 1
ATOM 619 O O . GLU A 1 82 ? 4.600 -10.783 16.344 1.00 58.06 82 GLU A O 1
ATOM 624 N N . GLU A 1 83 ? 6.389 -11.001 15.024 1.00 50.88 83 GLU A N 1
ATOM 625 C CA . GLU A 1 83 ? 7.155 -11.836 15.974 1.00 50.88 83 GLU A CA 1
ATOM 626 C C . GLU A 1 83 ? 7.722 -11.055 17.178 1.00 50.88 83 GLU A C 1
ATOM 628 O O . GLU A 1 83 ? 8.187 -11.651 18.150 1.00 50.88 83 GLU A O 1
ATOM 633 N N . SER A 1 84 ? 7.697 -9.720 17.127 1.00 47.75 84 SER A N 1
ATOM 634 C CA . SER A 1 84 ? 8.243 -8.840 18.171 1.00 47.75 84 SER A CA 1
ATOM 635 C C . SER A 1 84 ? 7.182 -8.309 19.153 1.00 47.75 84 SER A C 1
ATOM 637 O O . SER A 1 84 ? 7.440 -7.308 19.832 1.00 47.75 84 SER A O 1
ATOM 639 N N . HIS A 1 85 ? 5.994 -8.923 19.219 1.00 40.09 85 HIS A N 1
ATOM 640 C CA . HIS A 1 85 ? 4.904 -8.573 20.144 1.00 40.09 85 HIS A CA 1
ATOM 641 C C . HIS A 1 85 ? 4.350 -9.786 20.896 1.00 40.09 85 HIS A C 1
ATOM 643 O O . HIS A 1 85 ? 4.131 -10.840 20.264 1.00 40.09 85 HIS A O 1
#